Protein AF-A0A9X4AUE2-F1 (afdb_monomer_lite)

Organism: NCBI:txid2829994

pLDDT: mean 75.26, std 12.14, range [41.38, 90.62]

Secondary structure (DSSP, 8-state):
--HHHHHHHHHHTTPPEEEE-BTTSSSSS-SS-EEEEEEE-HHHHHHHHHHHHHTT----EEE-HHHHHHHHHHS-PEEEEPEEB--SSTTSS-GGGGGGEES-GGGTTS-GGGGGEEEEEEEPPTT-TTPEEEEPGGGEEEE-

Radius of gyration: 15.5 Å; chains: 1; bounding box: 31×34×41 Å

Structure (mmCIF, N/CA/C/O backbone):
data_AF-A0A9X4AUE2-F1
#
_entry.id   AF-A0A9X4AUE2-F1
#
loop_
_atom_site.group_PDB
_atom_site.id
_atom_site.type_symbol
_atom_site.label_atom_id
_atom_site.label_alt_id
_atom_site.label_comp_id
_atom_site.label_asym_id
_atom_site.label_entity_id
_atom_site.label_seq_id
_atom_site.pdbx_PDB_ins_code
_atom_site.Cartn_x
_atom_site.Cartn_y
_atom_site.Cartn_z
_atom_site.occupancy
_atom_site.B_iso_or_equiv
_atom_site.auth_seq_id
_atom_site.auth_comp_id
_atom_site.auth_asym_id
_atom_site.auth_atom_id
_atom_site.pdbx_PDB_model_num
ATOM 1 N N . MET A 1 1 ? 10.266 12.297 15.131 1.00 51.41 1 MET A N 1
ATOM 2 C CA . MET A 1 1 ? 8.850 12.412 14.725 1.00 51.41 1 MET A CA 1
ATOM 3 C C . MET A 1 1 ? 8.194 11.056 14.949 1.00 51.41 1 MET A C 1
ATOM 5 O O . MET A 1 1 ? 8.742 10.072 14.466 1.00 51.41 1 MET A O 1
ATOM 9 N N . LYS A 1 2 ? 7.122 10.983 15.748 1.00 77.25 2 LYS A N 1
ATOM 10 C CA . LYS A 1 2 ? 6.443 9.736 16.148 1.00 77.25 2 LYS A CA 1
ATOM 11 C C . LYS A 1 2 ? 5.200 9.497 15.280 1.00 77.25 2 LYS A C 1
ATOM 13 O O . LYS A 1 2 ? 4.082 9.421 15.768 1.00 77.25 2 LYS A O 1
ATOM 18 N N . TYR A 1 3 ? 5.400 9.442 13.961 1.00 80.69 3 TYR A N 1
ATOM 19 C CA . TYR A 1 3 ? 4.301 9.448 12.983 1.00 80.69 3 TYR A CA 1
ATOM 20 C C . TYR A 1 3 ? 3.279 8.326 13.219 1.00 80.69 3 TYR A C 1
ATOM 22 O O . TYR A 1 3 ? 2.081 8.523 13.029 1.00 80.69 3 TYR A O 1
ATOM 30 N N . PHE A 1 4 ? 3.743 7.150 13.643 1.00 83.12 4 PHE A N 1
ATOM 31 C CA . PHE A 1 4 ? 2.861 6.030 13.943 1.00 83.12 4 PHE A CA 1
ATOM 32 C C . PHE A 1 4 ? 2.029 6.294 15.201 1.00 83.12 4 PHE A C 1
ATOM 34 O O . PHE A 1 4 ? 0.813 6.136 15.174 1.00 83.12 4 PHE A O 1
ATOM 41 N N . GLU A 1 5 ? 2.662 6.728 16.291 1.00 87.88 5 GLU A N 1
ATOM 42 C CA . GLU A 1 5 ? 1.989 7.001 17.558 1.00 87.88 5 GLU A CA 1
ATOM 43 C C . GLU A 1 5 ? 1.007 8.170 17.438 1.00 87.88 5 GLU A C 1
ATOM 45 O O . GLU A 1 5 ? -0.105 8.073 17.949 1.00 87.88 5 GLU A O 1
ATOM 50 N N . ASP A 1 6 ? 1.362 9.211 16.683 1.00 88.94 6 ASP A N 1
ATOM 51 C CA . ASP A 1 6 ? 0.479 10.346 16.412 1.00 88.94 6 ASP A CA 1
ATOM 52 C C . ASP A 1 6 ? -0.784 9.894 15.652 1.00 88.94 6 ASP A C 1
ATOM 54 O O . ASP A 1 6 ? -1.898 10.304 15.985 1.00 88.94 6 ASP A O 1
ATOM 58 N N . ASN A 1 7 ? -0.641 9.011 14.655 1.00 87.06 7 ASN A N 1
ATOM 59 C CA . ASN A 1 7 ? -1.782 8.439 13.932 1.00 87.06 7 ASN A CA 1
ATOM 60 C C . ASN A 1 7 ? -2.607 7.488 14.803 1.00 87.06 7 ASN A C 1
ATOM 62 O O . ASN A 1 7 ? -3.837 7.546 14.784 1.00 87.06 7 ASN A O 1
ATOM 66 N N . ARG A 1 8 ? -1.951 6.657 15.617 1.00 87.69 8 ARG A N 1
ATOM 67 C CA . ARG A 1 8 ? -2.616 5.768 16.575 1.00 87.69 8 ARG A CA 1
ATOM 68 C C . ARG A 1 8 ? -3.465 6.554 17.567 1.00 87.69 8 ARG A C 1
ATOM 70 O O . ARG A 1 8 ? -4.594 6.161 17.860 1.00 87.69 8 ARG A O 1
ATOM 77 N N . ASP A 1 9 ? -2.936 7.648 18.099 1.00 88.62 9 ASP A N 1
ATOM 78 C CA . ASP A 1 9 ? -3.622 8.440 19.114 1.00 88.62 9 ASP A CA 1
ATOM 79 C C . ASP A 1 9 ? -4.781 9.239 18.487 1.00 88.62 9 ASP A C 1
ATOM 81 O O . ASP A 1 9 ? -5.884 9.249 19.038 1.00 88.62 9 ASP A O 1
ATOM 85 N N . LYS A 1 10 ? -4.610 9.785 17.272 1.00 86.44 10 LYS A N 1
ATOM 86 C CA . LYS A 1 10 ? -5.720 10.353 16.477 1.00 86.44 10 LYS A CA 1
ATOM 87 C C . LYS A 1 10 ? -6.832 9.336 16.219 1.00 86.44 10 LYS A C 1
ATOM 89 O O . LYS A 1 10 ? -8.004 9.642 16.438 1.00 86.44 10 LYS A O 1
ATOM 94 N N . TYR A 1 11 ? -6.465 8.125 15.803 1.00 86.75 11 TYR A N 1
ATOM 95 C CA . TYR A 1 11 ? -7.402 7.032 15.563 1.00 86.75 11 TYR A CA 1
ATOM 96 C C . TYR A 1 11 ? -8.195 6.679 16.827 1.00 86.75 11 TYR A C 1
ATOM 98 O O . TYR A 1 11 ? -9.426 6.593 16.801 1.00 86.75 11 TYR A O 1
ATOM 106 N N . ARG A 1 12 ? -7.505 6.537 17.968 1.00 85.75 12 ARG A N 1
ATOM 107 C CA . ARG A 1 12 ? -8.134 6.290 19.277 1.00 85.75 12 ARG A CA 1
ATOM 108 C C . ARG A 1 12 ? -9.150 7.374 19.642 1.00 85.75 12 ARG A C 1
ATOM 110 O O . ARG A 1 12 ? -10.212 7.042 20.161 1.00 85.75 12 ARG A O 1
ATOM 117 N N . ASN A 1 13 ? -8.871 8.624 19.284 1.00 89.12 13 ASN A N 1
ATOM 118 C CA . ASN A 1 13 ? -9.710 9.784 19.586 1.00 89.12 13 ASN A CA 1
ATOM 119 C C . ASN A 1 13 ? -10.882 10.018 18.616 1.00 89.12 13 ASN A C 1
ATOM 121 O O . ASN A 1 13 ? -11.552 11.038 18.735 1.00 89.12 13 ASN A O 1
ATOM 125 N N . GLY A 1 14 ? -11.157 9.122 17.661 1.00 84.31 14 GLY A N 1
ATOM 126 C CA . GLY A 1 14 ? -12.277 9.313 16.721 1.00 84.31 14 GLY A CA 1
ATOM 127 C C . GLY A 1 14 ? -11.868 9.504 15.265 1.00 84.31 14 GLY A C 1
ATOM 128 O O . GLY A 1 14 ? -12.713 9.333 14.393 1.00 84.31 14 GLY A O 1
ATOM 129 N N . GLY A 1 15 ? -10.601 9.826 15.000 1.00 85.56 15 GLY A N 1
ATOM 130 C CA . GLY A 1 15 ? -10.119 10.179 13.665 1.00 85.56 15 GLY A CA 1
ATOM 131 C C . GLY A 1 15 ? -9.886 8.990 12.728 1.00 85.56 15 GLY A C 1
ATOM 132 O O . GLY A 1 15 ? -9.948 7.825 13.128 1.00 85.56 15 GLY A O 1
ATOM 133 N N . SER A 1 16 ? -9.585 9.299 11.466 1.00 85.94 16 SER A N 1
ATOM 134 C CA . SER A 1 16 ? -9.020 8.348 10.506 1.00 85.94 16 SER A CA 1
ATOM 135 C C . SER A 1 16 ? -7.544 8.075 10.808 1.00 85.94 16 SER A C 1
ATOM 137 O O . SER A 1 16 ? -6.883 8.828 11.528 1.00 85.94 16 SER A O 1
ATOM 139 N N . TRP A 1 17 ? -7.024 6.986 10.243 1.00 88.50 17 TRP A N 1
ATOM 140 C CA . TRP A 1 17 ? -5.583 6.761 10.192 1.00 88.50 17 TRP A CA 1
ATOM 141 C C . TRP A 1 17 ? -5.036 7.297 8.874 1.00 88.50 17 TRP A C 1
ATOM 143 O O . TRP A 1 17 ? -5.514 6.890 7.813 1.00 88.50 17 TRP A O 1
ATOM 153 N N . SER A 1 18 ? -4.028 8.167 8.927 1.00 89.00 18 SER A N 1
ATOM 154 C CA . SER A 1 18 ? -3.423 8.749 7.731 1.00 89.00 18 SER A CA 1
ATOM 155 C C . SER A 1 18 ? -2.124 8.046 7.344 1.00 89.00 18 SER A C 1
ATOM 157 O O . SER A 1 18 ? -1.308 7.674 8.190 1.00 89.00 18 SER A O 1
ATOM 159 N N . PHE A 1 19 ? -1.928 7.892 6.039 1.00 87.00 19 PHE A N 1
ATOM 160 C CA . PHE A 1 19 ? -0.699 7.409 5.428 1.00 87.00 19 PHE A CA 1
ATOM 161 C C . PHE A 1 19 ? -0.199 8.443 4.433 1.00 87.00 19 PHE A C 1
ATOM 163 O O . PHE A 1 19 ? -0.938 8.901 3.563 1.00 87.00 19 PHE A O 1
ATOM 170 N N . THR A 1 20 ? 1.081 8.774 4.530 1.00 85.94 20 THR A N 1
ATOM 171 C CA . THR A 1 20 ? 1.743 9.673 3.591 1.00 85.94 20 THR A CA 1
ATOM 172 C C . THR A 1 20 ? 2.553 8.836 2.610 1.00 85.94 20 THR A C 1
ATOM 174 O O . THR A 1 20 ? 3.358 7.992 3.012 1.00 85.94 20 THR A O 1
ATOM 177 N N . ALA A 1 21 ? 2.346 9.067 1.317 1.00 82.75 21 ALA A N 1
ATOM 178 C CA . ALA A 1 21 ? 3.143 8.437 0.277 1.00 82.75 21 ALA A CA 1
ATOM 179 C C . ALA A 1 21 ? 4.600 8.910 0.352 1.00 82.75 21 ALA A C 1
ATOM 181 O O . ALA A 1 21 ? 4.862 10.096 0.554 1.00 82.75 21 ALA A O 1
ATOM 182 N N . THR A 1 22 ? 5.562 8.000 0.169 1.00 77.44 22 THR A N 1
ATOM 183 C CA . THR A 1 22 ? 6.985 8.368 0.213 1.00 77.44 22 THR A CA 1
ATOM 184 C C . THR A 1 22 ? 7.753 7.929 -1.039 1.00 77.44 22 THR A C 1
ATOM 186 O O . THR A 1 22 ? 7.439 6.896 -1.647 1.00 77.44 22 THR A O 1
ATOM 189 N N . PRO A 1 23 ? 8.772 8.703 -1.460 1.00 67.69 23 PRO A N 1
ATOM 190 C CA . PRO A 1 23 ? 9.666 8.332 -2.549 1.00 67.69 23 PRO A CA 1
ATOM 191 C C . PRO A 1 23 ? 10.745 7.363 -2.031 1.00 67.69 23 PRO A C 1
ATOM 193 O O . PRO A 1 23 ? 11.857 7.769 -1.713 1.00 67.69 23 PRO A O 1
ATOM 196 N N . GLY A 1 24 ? 10.433 6.073 -1.885 1.00 61.47 24 GLY A N 1
ATOM 197 C CA . GLY A 1 24 ? 11.439 5.113 -1.389 1.00 61.47 24 GLY A CA 1
ATOM 198 C C . GLY A 1 24 ? 10.998 3.664 -1.204 1.00 61.47 24 GLY A C 1
ATOM 199 O O . GLY A 1 24 ? 11.743 2.842 -0.664 1.00 61.47 24 GLY A O 1
ATOM 200 N N . HIS A 1 25 ? 9.789 3.311 -1.627 1.00 62.31 25 HIS A N 1
ATOM 201 C CA . HIS A 1 25 ? 9.255 1.980 -1.397 1.00 62.31 25 HIS A CA 1
ATOM 202 C C . HIS A 1 25 ? 9.592 1.029 -2.554 1.00 62.31 25 HIS A C 1
ATOM 204 O O . HIS A 1 25 ? 8.953 1.043 -3.596 1.00 62.31 25 HIS A O 1
ATOM 210 N N . GLY A 1 26 ? 10.597 0.172 -2.354 1.00 56.84 26 GLY A N 1
ATOM 211 C CA . GLY A 1 26 ? 10.832 -1.037 -3.157 1.00 56.84 26 GLY A CA 1
ATOM 212 C C . GLY A 1 26 ? 11.466 -0.828 -4.532 1.00 56.84 26 GLY A C 1
ATOM 213 O O . GLY A 1 26 ? 12.171 -1.714 -4.975 1.00 56.84 26 GLY A O 1
ATOM 214 N N . VAL A 1 27 ? 11.312 0.323 -5.189 1.00 64.62 27 VAL A N 1
ATOM 215 C CA . VAL A 1 27 ? 12.012 0.647 -6.449 1.00 64.62 27 VAL A CA 1
ATOM 216 C C . VAL A 1 27 ? 12.797 1.942 -6.286 1.00 64.62 27 VAL A C 1
ATOM 218 O O . VAL A 1 27 ? 12.378 2.850 -5.571 1.00 64.62 27 VAL A O 1
ATOM 221 N N . HIS A 1 28 ? 13.987 2.012 -6.874 1.00 64.31 28 HIS A N 1
ATOM 222 C CA . HIS A 1 28 ? 14.868 3.162 -6.761 1.00 64.31 28 HIS A CA 1
ATOM 223 C C . HIS A 1 28 ? 14.253 4.282 -7.597 1.00 64.31 28 HIS A C 1
ATOM 225 O O . HIS A 1 28 ? 14.122 4.144 -8.808 1.00 64.31 28 HIS A O 1
ATOM 231 N N . ARG A 1 29 ? 13.876 5.382 -6.935 1.00 65.62 29 ARG A N 1
ATOM 232 C CA . ARG A 1 29 ? 13.401 6.628 -7.561 1.00 65.62 29 ARG A CA 1
ATOM 233 C C . ARG A 1 29 ? 12.194 6.451 -8.507 1.00 65.62 29 ARG A C 1
ATOM 235 O O . ARG A 1 29 ? 12.291 6.838 -9.671 1.00 65.62 29 ARG A O 1
ATOM 242 N N . PRO A 1 30 ? 11.045 5.915 -8.046 1.00 74.38 30 PRO A N 1
ATOM 243 C CA . PRO A 1 30 ? 9.823 6.047 -8.829 1.00 74.38 30 PRO A CA 1
ATOM 244 C C . PRO A 1 30 ? 9.514 7.538 -9.011 1.00 74.38 30 PRO A C 1
ATOM 246 O O . PRO A 1 30 ? 9.712 8.332 -8.089 1.00 74.38 30 PRO A O 1
ATOM 249 N N . LEU A 1 31 ? 9.000 7.920 -10.181 1.00 79.88 31 LEU A N 1
ATOM 250 C CA . LEU A 1 31 ? 8.596 9.310 -10.430 1.00 79.88 31 LEU A CA 1
ATOM 251 C C . LEU A 1 31 ? 7.426 9.761 -9.539 1.00 79.88 31 LEU A C 1
ATOM 253 O O . LEU A 1 31 ? 7.207 10.958 -9.371 1.00 79.88 31 LEU A O 1
ATOM 257 N N . ARG A 1 32 ? 6.687 8.809 -8.956 1.00 82.12 32 ARG A N 1
ATOM 258 C CA . ARG A 1 32 ? 5.546 9.052 -8.069 1.00 82.12 32 ARG A CA 1
ATOM 259 C C . ARG A 1 32 ? 5.795 8.448 -6.684 1.00 82.12 32 ARG A C 1
ATOM 261 O O . ARG A 1 32 ? 6.183 7.278 -6.598 1.00 82.12 32 ARG A O 1
ATOM 268 N N . PRO A 1 33 ? 5.571 9.207 -5.598 1.00 86.44 33 PRO A N 1
ATOM 269 C CA . PRO A 1 33 ? 5.526 8.667 -4.248 1.00 86.44 33 PRO A CA 1
ATOM 270 C C . PRO A 1 33 ? 4.428 7.624 -4.104 1.00 86.44 33 PRO A C 1
ATOM 272 O O . PRO A 1 33 ? 3.380 7.702 -4.748 1.00 86.44 33 PRO A O 1
ATOM 275 N N . THR A 1 34 ? 4.674 6.641 -3.243 1.00 86.81 34 THR A N 1
ATOM 276 C CA . THR A 1 34 ? 3.753 5.516 -3.078 1.00 86.81 34 THR A CA 1
ATOM 277 C C . THR A 1 34 ? 3.584 5.081 -1.632 1.00 86.81 34 THR A C 1
ATOM 279 O O . THR A 1 34 ? 4.395 5.424 -0.771 1.00 86.81 34 THR A O 1
ATOM 282 N N . ILE A 1 35 ? 2.525 4.312 -1.381 1.00 85.50 35 ILE A N 1
ATOM 283 C CA . ILE A 1 35 ? 2.256 3.629 -0.114 1.00 85.50 35 ILE A CA 1
ATOM 284 C C . ILE A 1 35 ? 2.159 2.131 -0.402 1.00 85.50 35 ILE A C 1
ATOM 286 O O . ILE A 1 35 ? 1.389 1.721 -1.270 1.00 85.50 35 ILE A O 1
ATOM 290 N N . ASN A 1 36 ? 2.935 1.320 0.319 1.00 80.69 36 ASN A N 1
ATOM 291 C CA . ASN A 1 36 ? 2.889 -0.139 0.210 1.00 80.69 36 ASN A CA 1
ATOM 292 C C . ASN A 1 36 ? 1.955 -0.733 1.260 1.00 80.69 36 ASN A C 1
ATOM 294 O O . ASN A 1 36 ? 2.077 -0.413 2.442 1.00 80.69 36 ASN A O 1
ATOM 298 N N . PHE A 1 37 ? 1.148 -1.701 0.847 1.00 79.75 37 PHE A N 1
ATOM 299 C CA . PHE A 1 37 ? 0.341 -2.527 1.730 1.00 79.75 37 PHE A CA 1
ATOM 300 C C . PHE A 1 37 ? 0.620 -4.003 1.452 1.00 79.75 37 PHE A C 1
ATOM 302 O O . PHE A 1 37 ? 0.837 -4.402 0.309 1.00 79.75 37 PHE A O 1
ATOM 309 N N . PHE A 1 38 ? 0.598 -4.821 2.498 1.00 77.00 38 PHE A N 1
ATOM 310 C CA . PHE A 1 38 ? 0.572 -6.272 2.354 1.00 77.00 38 PHE A CA 1
ATOM 311 C C . PHE A 1 38 ? -0.879 -6.730 2.419 1.00 77.00 38 PHE A C 1
ATOM 313 O O . PHE A 1 38 ? -1.577 -6.455 3.393 1.00 77.00 38 PHE A O 1
ATOM 320 N N . VAL A 1 39 ? -1.326 -7.416 1.376 1.00 72.38 39 VAL A N 1
ATOM 321 C CA . VAL A 1 39 ? -2.655 -8.008 1.289 1.00 72.38 39 VAL A CA 1
ATOM 322 C C . VAL A 1 39 ? -2.505 -9.510 1.356 1.00 72.38 39 VAL A C 1
ATOM 324 O O . VAL A 1 39 ? -1.782 -10.105 0.561 1.00 72.38 39 VAL A O 1
ATOM 327 N N . ALA A 1 40 ? -3.193 -10.127 2.301 1.00 68.31 40 ALA A N 1
ATOM 328 C CA . ALA A 1 40 ? -3.139 -11.560 2.491 1.00 68.31 40 ALA A CA 1
ATOM 329 C C . ALA A 1 40 ? -4.421 -12.063 3.155 1.00 68.31 40 ALA A C 1
ATOM 331 O O . ALA A 1 40 ? -5.252 -11.271 3.608 1.00 68.31 40 ALA A O 1
ATOM 332 N N . ASP A 1 41 ? -4.571 -13.380 3.200 1.00 65.88 41 ASP A N 1
ATOM 333 C CA . ASP A 1 41 ? -5.681 -14.039 3.874 1.00 65.88 41 ASP A CA 1
ATOM 334 C C . ASP A 1 41 ? -5.490 -14.093 5.405 1.00 65.88 41 ASP A C 1
ATOM 336 O O . ASP A 1 41 ? -4.535 -13.566 5.986 1.00 65.88 41 ASP A O 1
ATOM 340 N N . THR A 1 42 ? -6.426 -14.743 6.093 1.00 63.91 42 THR A N 1
ATOM 341 C CA . THR A 1 42 ? -6.396 -14.883 7.553 1.00 63.91 42 THR A CA 1
ATOM 342 C C . THR A 1 42 ? -5.243 -15.755 8.063 1.00 63.91 42 THR A C 1
ATOM 344 O O . THR A 1 42 ? -4.847 -15.602 9.217 1.00 63.91 42 THR A O 1
ATOM 347 N N . ILE A 1 43 ? -4.674 -16.641 7.234 1.00 64.50 43 ILE A N 1
ATOM 348 C CA . ILE A 1 43 ? -3.542 -17.510 7.603 1.00 64.50 43 ILE A CA 1
ATOM 349 C C . ILE A 1 43 ? -2.274 -16.666 7.754 1.00 64.50 43 ILE A C 1
ATOM 351 O O . ILE A 1 43 ? -1.498 -16.838 8.703 1.00 64.50 43 ILE A O 1
ATOM 355 N N . PHE A 1 44 ? -2.090 -15.705 6.849 1.00 65.19 44 PHE A N 1
ATOM 356 C CA . PHE A 1 44 ? -1.009 -14.736 6.939 1.00 65.19 44 PHE A CA 1
ATOM 357 C C . PHE A 1 44 ? -1.083 -13.886 8.206 1.00 65.19 44 PHE A C 1
ATOM 359 O O . PHE A 1 44 ? -0.057 -13.705 8.854 1.00 65.19 44 PHE A O 1
ATOM 366 N N . ALA A 1 45 ? -2.266 -13.381 8.571 1.00 62.84 45 ALA A N 1
ATOM 367 C CA . ALA A 1 45 ? -2.422 -12.478 9.713 1.00 62.84 45 ALA A CA 1
ATOM 368 C C . ALA A 1 45 ? -1.903 -13.103 11.022 1.00 62.84 45 ALA A C 1
ATOM 370 O O . ALA A 1 45 ? -1.084 -12.490 11.707 1.00 62.84 45 ALA A O 1
ATOM 371 N N . ALA A 1 46 ? -2.298 -14.350 11.307 1.00 64.19 46 ALA A N 1
ATOM 372 C CA . ALA A 1 46 ? -1.844 -15.083 12.489 1.00 64.19 46 ALA A CA 1
ATOM 373 C C . ALA A 1 46 ? -0.323 -15.327 12.472 1.00 64.19 46 ALA A C 1
ATOM 375 O O . ALA A 1 46 ? 0.371 -15.054 13.448 1.00 64.19 46 ALA A O 1
ATOM 376 N N . SER A 1 47 ? 0.216 -15.762 11.329 1.00 63.06 47 SER A N 1
ATOM 377 C CA . SER A 1 47 ? 1.649 -16.065 11.189 1.00 63.06 47 SER A CA 1
ATOM 378 C C . SER A 1 47 ? 2.537 -14.811 11.190 1.00 63.06 47 SER A C 1
ATOM 380 O O . SER A 1 47 ? 3.703 -14.855 11.588 1.00 63.06 47 SER A O 1
ATOM 382 N N . HIS A 1 48 ? 2.019 -13.685 10.697 1.00 64.06 48 HIS A N 1
ATOM 383 C CA . HIS A 1 48 ? 2.750 -12.429 10.591 1.00 64.06 48 HIS A CA 1
ATOM 384 C C . HIS A 1 48 ? 2.845 -11.713 11.934 1.00 64.06 48 HIS A C 1
ATOM 386 O O . HIS A 1 48 ? 3.915 -11.208 12.255 1.00 64.06 48 HIS A O 1
ATOM 392 N N . GLU A 1 49 ? 1.771 -11.682 12.728 1.00 64.12 49 GLU A N 1
ATOM 393 C CA . GLU A 1 49 ? 1.779 -11.034 14.043 1.00 64.12 49 GLU A CA 1
ATOM 394 C C . GLU A 1 49 ? 2.811 -11.677 14.982 1.00 64.12 49 GLU A C 1
ATOM 396 O O . GLU A 1 49 ? 3.634 -10.978 15.580 1.00 64.12 49 GLU A O 1
ATOM 401 N N . GLU A 1 50 ? 2.828 -13.011 15.062 1.00 63.97 50 GLU A N 1
ATOM 402 C CA . GLU A 1 50 ? 3.801 -13.763 15.862 1.00 63.97 50 GLU A CA 1
ATOM 403 C C . GLU A 1 50 ? 5.238 -13.485 15.413 1.00 63.97 50 GLU A C 1
ATOM 405 O O . GLU A 1 50 ? 6.125 -13.215 16.227 1.00 63.97 50 GLU A O 1
ATOM 410 N N . ALA A 1 51 ? 5.473 -13.485 14.102 1.00 61.97 51 ALA A N 1
ATOM 411 C CA . ALA A 1 51 ? 6.802 -13.270 13.559 1.00 61.97 51 ALA A CA 1
ATOM 412 C C . ALA A 1 51 ? 7.261 -11.802 13.634 1.00 61.97 51 ALA A C 1
ATOM 414 O O . ALA A 1 51 ? 8.453 -11.538 13.821 1.00 61.97 51 ALA A O 1
ATOM 415 N N . ALA A 1 52 ? 6.337 -10.843 13.531 1.00 62.50 52 ALA A N 1
ATOM 416 C CA . ALA A 1 52 ? 6.600 -9.424 13.740 1.00 62.50 52 ALA A CA 1
ATOM 417 C C . ALA A 1 52 ? 7.006 -9.159 15.195 1.00 62.50 52 ALA A C 1
ATOM 419 O O . ALA A 1 52 ? 8.025 -8.505 15.439 1.00 62.50 52 ALA A O 1
ATOM 420 N N . LYS A 1 53 ? 6.276 -9.750 16.152 1.00 62.25 53 LYS A N 1
ATOM 421 C CA . LYS A 1 53 ? 6.615 -9.727 17.582 1.00 62.25 53 LYS A CA 1
ATOM 422 C C . LYS A 1 53 ? 7.983 -10.358 17.850 1.00 62.25 53 LYS A C 1
ATOM 424 O O . LYS A 1 53 ? 8.817 -9.732 18.501 1.00 62.25 53 LYS A O 1
ATOM 429 N N . ALA A 1 54 ? 8.261 -11.539 17.292 1.00 62.62 54 ALA A N 1
ATOM 430 C CA . ALA A 1 54 ? 9.536 -12.243 17.473 1.00 62.62 54 ALA A CA 1
ATOM 431 C C . ALA A 1 54 ? 10.755 -11.454 16.960 1.00 62.62 54 ALA A C 1
ATOM 433 O O . ALA A 1 54 ? 11.860 -11.605 17.478 1.00 62.62 54 ALA A O 1
ATOM 434 N N . ARG A 1 55 ? 10.569 -10.589 15.956 1.00 58.72 55 ARG A N 1
ATOM 435 C CA . ARG A 1 55 ? 11.629 -9.724 15.411 1.00 58.72 55 ARG A CA 1
ATOM 436 C C . ARG A 1 55 ? 11.731 -8.357 16.081 1.00 58.72 55 ARG A C 1
ATOM 438 O O . ARG A 1 55 ? 12.536 -7.535 15.648 1.00 58.72 55 ARG A O 1
ATOM 445 N N . GLY A 1 56 ? 10.921 -8.096 17.106 1.00 59.22 56 GLY A N 1
ATOM 446 C CA . GLY A 1 56 ? 10.884 -6.798 17.772 1.00 59.22 56 GLY A CA 1
ATOM 447 C C . GLY A 1 56 ? 10.428 -5.665 16.849 1.00 59.22 56 GLY A C 1
ATOM 448 O O . GLY A 1 56 ? 10.815 -4.514 17.068 1.00 59.22 56 GLY A O 1
ATOM 449 N N . LEU A 1 57 ? 9.635 -5.967 15.808 1.00 65.19 57 LEU A N 1
ATOM 450 C CA . LEU A 1 57 ? 8.985 -4.921 15.023 1.00 65.19 57 LEU A CA 1
ATOM 451 C C . LEU A 1 57 ? 8.015 -4.184 15.940 1.00 65.19 57 LEU A C 1
ATOM 453 O O . LEU A 1 57 ? 7.085 -4.774 16.484 1.00 65.19 57 LEU A O 1
ATOM 457 N N . LYS A 1 58 ? 8.268 -2.889 16.127 1.00 65.75 58 LYS A N 1
ATOM 458 C CA . LYS A 1 58 ? 7.543 -2.083 17.110 1.00 65.75 58 LYS A CA 1
ATOM 459 C C . LYS A 1 58 ? 6.182 -1.611 16.621 1.00 65.75 58 LYS A C 1
ATOM 461 O O . LYS A 1 58 ? 5.358 -1.317 17.468 1.00 65.75 58 LYS A O 1
ATOM 466 N N . HIS A 1 59 ? 5.987 -1.512 15.302 1.00 73.12 59 HIS A N 1
ATOM 467 C CA . HIS A 1 59 ? 4.822 -0.875 14.695 1.00 73.12 59 HIS A CA 1
ATOM 468 C C . HIS A 1 59 ? 4.297 -1.670 13.494 1.00 73.12 59 HIS A C 1
ATOM 470 O O . HIS A 1 59 ? 5.078 -2.029 12.606 1.00 73.12 59 HIS A O 1
ATOM 476 N N . GLY A 1 60 ? 2.986 -1.883 13.430 1.00 75.56 60 GLY A N 1
ATOM 477 C CA . GLY A 1 60 ? 2.299 -2.493 12.296 1.00 75.56 60 GLY A CA 1
ATOM 478 C C . GLY A 1 60 ? 0.804 -2.190 12.277 1.00 75.56 60 GLY A C 1
ATOM 479 O O . GLY A 1 60 ? 0.206 -1.825 13.287 1.00 75.56 60 GLY A O 1
ATOM 480 N N . ILE A 1 61 ? 0.196 -2.314 11.097 1.00 77.75 61 ILE A N 1
ATOM 481 C CA . ILE A 1 61 ? -1.244 -2.131 10.907 1.00 77.75 61 ILE A CA 1
ATOM 482 C C . ILE A 1 61 ? -1.778 -3.142 9.895 1.00 77.75 61 ILE A C 1
ATOM 484 O O . ILE A 1 61 ? -1.156 -3.394 8.863 1.00 77.75 61 ILE A O 1
ATOM 488 N N . LEU A 1 62 ? -2.942 -3.709 10.199 1.00 77.81 62 LEU A N 1
ATOM 489 C CA . LEU A 1 62 ? -3.683 -4.630 9.349 1.00 77.81 62 LEU A CA 1
ATOM 490 C C . LEU A 1 62 ? -4.961 -3.947 8.855 1.00 77.81 62 LEU A C 1
ATOM 492 O O . LEU A 1 62 ? -5.782 -3.493 9.655 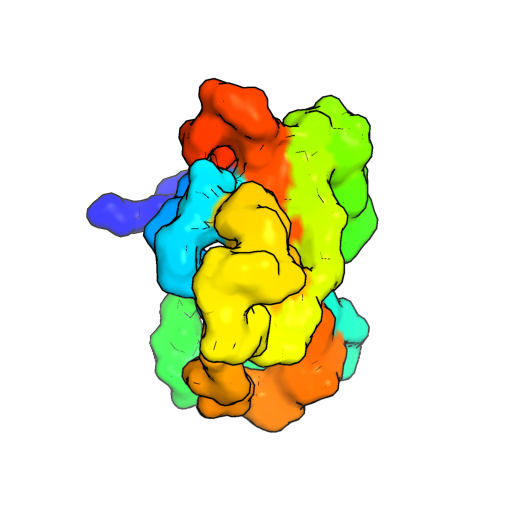1.00 77.81 62 LEU A O 1
ATOM 496 N N . ILE A 1 63 ? -5.133 -3.884 7.535 1.00 82.00 63 ILE A N 1
ATOM 497 C CA . ILE A 1 63 ? -6.211 -3.146 6.861 1.00 82.00 63 ILE A CA 1
ATOM 498 C C . ILE A 1 63 ? -6.903 -4.079 5.864 1.00 82.00 63 ILE A C 1
ATOM 500 O O . ILE A 1 63 ? -6.247 -4.881 5.199 1.00 82.00 63 ILE A O 1
ATOM 504 N N . ARG A 1 64 ? -8.230 -3.976 5.731 1.00 82.81 64 ARG A N 1
ATOM 505 C CA . ARG A 1 64 ? -8.985 -4.727 4.713 1.00 82.81 64 ARG A CA 1
ATOM 506 C C . ARG A 1 64 ? -8.608 -4.273 3.298 1.00 82.81 64 ARG A C 1
ATOM 508 O O . ARG A 1 64 ? -8.642 -3.076 3.018 1.00 82.81 64 ARG A O 1
ATOM 515 N N . ARG A 1 65 ? -8.372 -5.220 2.378 1.00 84.62 65 ARG A N 1
ATOM 516 C CA . ARG A 1 65 ? -8.091 -4.927 0.953 1.00 84.62 65 ARG A CA 1
ATOM 517 C C . ARG A 1 65 ? -9.147 -4.009 0.332 1.00 84.62 65 ARG A C 1
ATOM 519 O O . ARG A 1 65 ? -8.792 -3.016 -0.291 1.00 84.62 65 ARG A O 1
ATOM 526 N N . SER A 1 66 ? -10.425 -4.281 0.593 1.00 86.81 66 SER A N 1
ATOM 527 C CA . SER A 1 66 ? -11.544 -3.497 0.056 1.00 86.81 66 SER A CA 1
ATOM 528 C C . SER A 1 66 ? -11.513 -2.018 0.449 1.00 86.81 66 SER A C 1
ATOM 530 O O . SER A 1 66 ? -12.093 -1.179 -0.231 1.00 86.81 66 SER A O 1
ATOM 532 N N . ALA A 1 67 ? -10.837 -1.652 1.539 1.00 87.00 67 ALA A N 1
ATOM 533 C CA . ALA A 1 67 ? -10.649 -0.249 1.885 1.00 87.00 67 ALA A CA 1
ATOM 534 C C . ALA A 1 67 ? -9.589 0.430 1.014 1.00 87.00 67 ALA A C 1
ATOM 536 O O . ALA A 1 67 ? -9.766 1.585 0.650 1.00 87.00 67 ALA A O 1
ATOM 537 N N . ILE A 1 68 ? -8.527 -0.293 0.654 1.00 87.94 68 ILE A N 1
ATOM 538 C CA . ILE A 1 68 ? -7.480 0.188 -0.254 1.00 87.94 68 ILE A CA 1
ATOM 539 C C . ILE A 1 68 ? -8.074 0.409 -1.651 1.00 87.94 68 ILE A C 1
ATOM 541 O O . ILE A 1 68 ? -7.809 1.429 -2.276 1.00 87.94 68 ILE A O 1
ATOM 545 N N . GLU A 1 69 ? -8.917 -0.519 -2.110 1.00 89.12 69 GLU A N 1
ATOM 546 C CA . GLU A 1 69 ? -9.620 -0.424 -3.398 1.00 89.12 69 GLU A CA 1
ATOM 547 C C . GLU A 1 69 ? -10.571 0.780 -3.434 1.00 89.12 69 GLU A C 1
ATOM 549 O O . GLU A 1 69 ? -10.481 1.597 -4.342 1.00 89.12 69 GLU A O 1
ATOM 554 N N . ARG A 1 70 ? -11.386 0.982 -2.386 1.00 87.31 70 ARG A N 1
ATOM 555 C CA . ARG A 1 70 ? -12.257 2.169 -2.275 1.00 87.31 70 ARG A CA 1
ATOM 556 C C . ARG A 1 70 ? -11.486 3.491 -2.326 1.00 87.31 70 ARG A C 1
ATOM 558 O O . ARG A 1 70 ? -11.969 4.442 -2.931 1.00 87.31 70 ARG A O 1
ATOM 565 N N . VAL A 1 71 ? -10.315 3.562 -1.687 1.00 86.19 71 VAL A N 1
ATOM 566 C CA . VAL A 1 71 ? -9.446 4.750 -1.764 1.00 86.19 71 VAL A CA 1
ATOM 567 C C . VAL A 1 71 ? -8.945 4.959 -3.190 1.00 86.19 71 VAL A C 1
ATOM 569 O O . VAL A 1 71 ? -8.946 6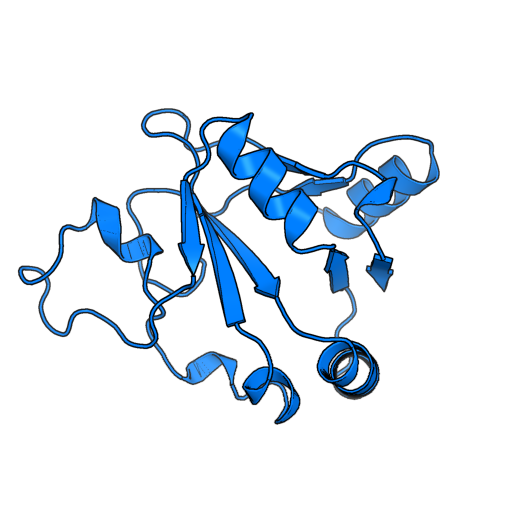.084 -3.673 1.00 86.19 71 VAL A O 1
ATOM 572 N N . ALA A 1 72 ? -8.532 3.897 -3.881 1.00 86.88 72 ALA A N 1
ATOM 573 C CA . ALA A 1 72 ? -8.088 4.004 -5.268 1.00 86.88 72 ALA A CA 1
ATOM 574 C C . ALA A 1 72 ? -9.188 4.564 -6.183 1.00 86.88 72 ALA A C 1
ATOM 576 O O . ALA A 1 72 ? -8.940 5.502 -6.938 1.00 86.88 72 ALA A O 1
ATOM 577 N N . ASP A 1 73 ? -10.407 4.043 -6.048 1.00 84.88 73 ASP A N 1
ATOM 578 C CA . ASP A 1 73 ? -11.544 4.439 -6.879 1.00 84.88 73 ASP A CA 1
ATOM 579 C C . ASP A 1 73 ? -12.034 5.866 -6.580 1.00 84.88 73 ASP A C 1
ATOM 581 O O . ASP A 1 73 ? -12.426 6.592 -7.492 1.00 84.88 73 ASP A O 1
ATOM 585 N N . GLY A 1 74 ? -12.033 6.275 -5.306 1.00 80.25 74 GLY A N 1
ATOM 586 C CA . GLY A 1 74 ? -12.597 7.557 -4.870 1.00 80.25 74 GLY A CA 1
ATOM 587 C C . GLY A 1 74 ? -11.623 8.737 -4.876 1.00 80.25 74 GLY A C 1
ATOM 588 O O . GLY A 1 74 ? -12.046 9.870 -5.092 1.00 80.25 74 GLY A O 1
ATOM 589 N N . ASP A 1 75 ? -10.332 8.491 -4.642 1.00 76.88 75 ASP A N 1
ATOM 590 C CA . ASP A 1 75 ? -9.330 9.539 -4.413 1.00 76.88 75 ASP A CA 1
ATOM 591 C C . ASP A 1 75 ? -8.300 9.664 -5.551 1.00 76.88 75 ASP A C 1
ATOM 593 O O . ASP A 1 75 ? -7.229 10.243 -5.365 1.00 76.88 75 ASP A O 1
ATOM 597 N N . GLU A 1 76 ? -8.603 9.127 -6.735 1.00 83.69 76 GLU A N 1
ATOM 598 C CA . GLU A 1 76 ? -7.736 9.169 -7.930 1.00 83.69 76 GLU A CA 1
ATOM 599 C C . GLU A 1 76 ? -6.342 8.537 -7.722 1.00 83.69 76 GLU A C 1
ATOM 601 O O . GLU A 1 76 ? -5.415 8.736 -8.518 1.00 83.69 76 GLU A O 1
ATOM 606 N N . PHE A 1 77 ? -6.164 7.751 -6.657 1.00 87.75 77 PHE A N 1
ATOM 607 C CA . PHE A 1 77 ? -4.947 6.975 -6.474 1.00 87.75 77 PHE A CA 1
ATOM 608 C C . PHE A 1 77 ? -4.921 5.827 -7.471 1.00 87.75 77 PHE A C 1
ATOM 610 O O . PHE A 1 77 ? -5.918 5.156 -7.721 1.00 87.75 77 PHE A O 1
ATOM 617 N N . GLN A 1 78 ? -3.736 5.530 -7.993 1.00 89.94 78 GLN A N 1
ATOM 618 C CA . GLN A 1 78 ? -3.570 4.335 -8.806 1.00 89.94 78 GLN A CA 1
ATOM 619 C C . GLN A 1 78 ? -3.141 3.168 -7.932 1.00 89.94 78 GLN A C 1
ATOM 621 O O . GLN A 1 78 ? -2.084 3.212 -7.302 1.00 89.94 78 GLN A O 1
ATOM 626 N N . LEU A 1 79 ? -3.960 2.122 -7.928 1.00 90.62 79 LEU A N 1
ATOM 627 C CA . LEU A 1 79 ? -3.670 0.856 -7.275 1.00 90.62 79 LEU A CA 1
ATOM 628 C C . LEU A 1 79 ? -3.012 -0.108 -8.259 1.00 90.62 79 LEU A C 1
ATOM 630 O O . LEU A 1 79 ? -3.445 -0.244 -9.402 1.00 90.62 79 LEU A O 1
ATOM 634 N N . ALA A 1 80 ? -1.982 -0.806 -7.798 1.00 88.19 80 ALA A N 1
ATOM 635 C CA . ALA A 1 80 ? -1.456 -1.968 -8.494 1.00 88.19 80 ALA A CA 1
ATOM 636 C C . ALA A 1 80 ? -0.969 -3.025 -7.506 1.00 88.19 80 ALA A C 1
ATOM 638 O O . ALA A 1 80 ? -0.346 -2.704 -6.489 1.00 88.19 80 ALA A O 1
ATOM 639 N N . ASP A 1 81 ? -1.187 -4.288 -7.857 1.00 87.56 81 ASP A N 1
ATOM 640 C CA . ASP A 1 81 ? -0.421 -5.392 -7.295 1.00 87.56 81 ASP A CA 1
ATOM 641 C C . ASP A 1 81 ? 1.021 -5.269 -7.815 1.00 87.56 81 ASP A C 1
ATOM 643 O O . ASP A 1 81 ? 1.265 -5.097 -9.015 1.00 87.56 81 ASP A O 1
ATOM 647 N N . VAL A 1 82 ? 1.988 -5.296 -6.902 1.00 81.75 82 VAL A N 1
ATOM 648 C CA . VAL A 1 82 ? 3.395 -5.080 -7.230 1.00 81.75 82 VAL A CA 1
ATOM 649 C C . VAL A 1 82 ? 3.952 -6.317 -7.925 1.00 81.75 82 VAL A C 1
ATOM 651 O O . VAL A 1 82 ? 3.911 -7.427 -7.395 1.00 81.75 82 VAL A O 1
ATOM 654 N N . LYS A 1 83 ? 4.527 -6.116 -9.110 1.00 80.56 83 LYS A N 1
ATOM 655 C CA . LYS A 1 83 ? 5.221 -7.156 -9.867 1.00 80.56 83 LYS A CA 1
ATOM 656 C C . LYS A 1 83 ? 6.621 -7.362 -9.299 1.00 80.56 83 LYS A C 1
ATOM 658 O O . LYS A 1 83 ? 7.388 -6.413 -9.149 1.00 80.56 83 LYS A O 1
ATOM 663 N N . VAL A 1 84 ? 6.958 -8.615 -9.007 1.00 75.81 84 VAL A N 1
ATOM 664 C CA . VAL A 1 84 ? 8.294 -8.986 -8.530 1.00 75.81 84 VAL A CA 1
ATOM 665 C C . VAL A 1 84 ? 9.319 -8.787 -9.645 1.00 75.81 84 VAL A C 1
ATOM 667 O O . VAL A 1 84 ? 9.112 -9.234 -10.773 1.00 75.81 84 VAL A O 1
ATOM 670 N N . GLY A 1 85 ? 10.444 -8.164 -9.298 1.00 69.62 85 GLY A N 1
ATOM 671 C CA . GLY A 1 85 ? 11.562 -7.920 -10.201 1.00 69.62 85 GLY A CA 1
ATOM 672 C C . GLY A 1 85 ? 11.656 -6.463 -10.637 1.00 69.62 85 GLY A C 1
ATOM 673 O O . GLY A 1 85 ? 10.727 -5.675 -10.479 1.00 69.62 85 GLY A O 1
ATOM 674 N N . HIS A 1 86 ? 12.808 -6.111 -11.204 1.00 67.62 86 HIS A N 1
ATOM 675 C CA . HIS A 1 86 ? 13.057 -4.795 -11.779 1.00 67.62 86 HIS A CA 1
ATOM 676 C C . HIS A 1 86 ? 13.189 -4.900 -13.297 1.00 67.62 86 HIS A C 1
ATOM 678 O O . HIS A 1 86 ? 13.772 -5.882 -13.770 1.00 67.62 86 HIS A O 1
ATOM 684 N N . PRO A 1 87 ? 12.740 -3.898 -14.073 1.00 66.62 87 PRO A N 1
ATOM 685 C CA . PRO A 1 87 ? 13.142 -3.796 -15.470 1.00 66.62 87 PRO A CA 1
ATOM 686 C C . PRO A 1 87 ? 14.676 -3.773 -15.563 1.00 66.62 87 PRO A C 1
ATOM 688 O O . PRO A 1 87 ? 15.338 -2.874 -15.047 1.00 66.62 87 PRO A O 1
ATOM 691 N N . LEU A 1 88 ? 15.264 -4.801 -16.182 1.00 60.53 88 LEU A N 1
ATOM 692 C CA . LEU A 1 88 ? 16.719 -5.020 -16.225 1.00 60.53 88 LEU A CA 1
ATOM 693 C C . LEU A 1 88 ? 17.469 -3.904 -16.967 1.00 60.53 88 LEU A C 1
ATOM 695 O O . LEU A 1 88 ? 18.682 -3.766 -16.831 1.00 60.53 88 LEU A O 1
ATOM 699 N N . SER A 1 89 ? 16.764 -3.103 -17.765 1.00 60.44 89 SER A N 1
ATOM 700 C CA . SER A 1 89 ? 17.328 -1.996 -18.532 1.00 60.44 89 SER A CA 1
ATOM 701 C C . SER A 1 89 ? 16.453 -0.753 -18.406 1.00 60.44 89 SER A C 1
ATOM 703 O O . SER A 1 89 ? 15.234 -0.830 -18.554 1.00 60.44 89 SER A O 1
ATOM 705 N N . TYR A 1 90 ? 17.091 0.406 -18.221 1.00 57.25 90 TYR A N 1
ATOM 706 C CA . TYR A 1 90 ? 16.445 1.713 -18.030 1.00 57.25 90 TYR A CA 1
ATOM 707 C C . TYR A 1 90 ? 15.536 2.183 -19.191 1.00 57.25 90 TYR A C 1
ATOM 709 O O . TYR A 1 90 ? 14.881 3.208 -19.056 1.00 57.25 90 TYR A O 1
ATOM 717 N N . GLY A 1 91 ? 15.480 1.454 -20.314 1.00 62.53 91 GLY A N 1
ATOM 718 C CA . GLY A 1 91 ? 14.627 1.758 -21.473 1.00 62.53 91 GLY A CA 1
ATOM 719 C C . GLY A 1 91 ? 13.509 0.746 -21.755 1.00 62.53 91 GLY A C 1
ATOM 720 O O . GLY A 1 91 ? 12.780 0.921 -22.724 1.00 62.53 91 GLY A O 1
ATOM 721 N N . GLN A 1 92 ? 13.366 -0.320 -20.958 1.00 70.25 92 GLN A N 1
ATOM 722 C CA . GLN A 1 92 ? 12.335 -1.352 -21.183 1.00 70.25 92 GLN A CA 1
ATOM 723 C C . GLN A 1 92 ? 10.985 -1.021 -20.544 1.00 70.25 92 GLN A C 1
ATOM 725 O O . GLN A 1 92 ? 9.989 -1.701 -20.781 1.00 70.25 92 GLN A O 1
ATOM 730 N N . THR A 1 93 ? 10.940 -0.023 -19.674 1.00 74.19 93 THR A N 1
ATOM 731 C CA . THR A 1 93 ? 9.735 0.352 -18.942 1.00 74.19 93 THR A CA 1
ATOM 732 C C . THR A 1 93 ? 9.760 1.856 -18.736 1.00 74.19 93 THR A C 1
ATOM 734 O O . THR A 1 93 ? 10.819 2.426 -18.481 1.00 74.19 93 THR A O 1
ATOM 737 N N . ASP A 1 94 ? 8.603 2.500 -18.868 1.00 81.00 94 ASP A N 1
ATOM 738 C CA . ASP A 1 94 ? 8.460 3.920 -18.562 1.00 81.00 94 ASP A CA 1
ATOM 739 C C . ASP A 1 94 ? 8.836 4.159 -17.083 1.00 81.00 94 ASP A C 1
ATOM 741 O O . ASP A 1 94 ? 8.272 3.499 -16.203 1.00 81.00 94 ASP A O 1
ATOM 745 N N . PRO A 1 95 ? 9.751 5.092 -16.762 1.00 77.88 95 PRO A N 1
ATOM 746 C CA . PRO A 1 95 ? 10.043 5.484 -15.384 1.00 77.88 95 PRO A CA 1
ATOM 747 C C . PRO A 1 95 ? 8.801 5.855 -14.550 1.00 77.88 95 PRO A C 1
ATOM 749 O O . PRO A 1 95 ? 8.816 5.723 -13.322 1.00 77.88 95 PRO A O 1
ATOM 752 N N . ARG A 1 96 ? 7.703 6.285 -15.190 1.00 78.56 96 ARG A N 1
ATOM 753 C CA . ARG A 1 96 ? 6.403 6.541 -14.542 1.00 78.56 96 ARG A CA 1
ATOM 754 C C . ARG A 1 96 ? 5.713 5.281 -14.045 1.00 78.56 96 ARG A C 1
ATOM 756 O O . ARG A 1 96 ? 4.873 5.384 -13.163 1.00 78.56 96 ARG A O 1
ATOM 763 N N . GLU A 1 97 ? 6.082 4.115 -14.557 1.00 82.25 97 GLU A N 1
ATOM 764 C CA . GLU A 1 97 ? 5.505 2.813 -14.214 1.00 82.25 97 GLU A CA 1
ATOM 765 C C . GLU A 1 97 ? 6.378 2.029 -13.225 1.00 82.25 97 GLU A C 1
ATOM 767 O O . GLU A 1 97 ? 5.960 0.994 -12.713 1.00 82.25 97 GLU A O 1
ATOM 772 N N . TYR A 1 98 ? 7.574 2.528 -12.891 1.00 81.44 98 TYR A N 1
ATOM 773 C CA . TYR A 1 98 ? 8.522 1.861 -11.986 1.00 81.44 98 TYR A CA 1
ATOM 774 C C . TYR A 1 98 ? 7.938 1.586 -10.603 1.00 81.44 98 TYR A C 1
ATOM 776 O O . TYR A 1 98 ? 8.307 0.617 -9.943 1.00 81.44 98 TYR A O 1
ATOM 784 N N . TRP A 1 99 ? 6.973 2.392 -10.167 1.00 82.62 99 TRP A N 1
ATOM 785 C CA . TRP A 1 99 ? 6.267 2.132 -8.923 1.00 82.62 99 TRP A CA 1
ATOM 786 C C . TRP A 1 99 ? 5.456 0.831 -8.955 1.00 82.62 99 TRP A C 1
ATOM 788 O O . TRP A 1 99 ? 5.095 0.350 -7.898 1.00 82.62 99 TRP A O 1
ATOM 798 N N . ARG A 1 100 ? 5.182 0.195 -10.092 1.00 85.94 100 ARG A N 1
ATOM 799 C CA . ARG A 1 100 ? 4.471 -1.096 -10.119 1.00 85.94 100 ARG A CA 1
ATOM 800 C C . ARG A 1 100 ? 5.376 -2.299 -9.859 1.00 85.94 100 ARG A C 1
ATOM 802 O O . ARG A 1 100 ? 4.894 -3.426 -9.854 1.00 85.94 100 ARG A O 1
ATOM 809 N N . PHE A 1 101 ? 6.668 -2.068 -9.645 1.00 80.50 101 PHE A N 1
ATOM 810 C CA . PHE A 1 101 ? 7.685 -3.108 -9.520 1.00 80.50 101 PHE A CA 1
ATOM 811 C C . PHE A 1 101 ? 8.277 -3.172 -8.100 1.00 80.50 101 PHE A C 1
ATOM 813 O O . PHE A 1 101 ? 8.051 -2.278 -7.268 1.00 80.50 101 PHE A O 1
ATOM 820 N N . ASP A 1 102 ? 9.043 -4.228 -7.818 1.00 73.00 102 ASP A N 1
ATOM 821 C CA . ASP A 1 102 ? 9.857 -4.393 -6.604 1.00 73.00 102 ASP A CA 1
ATOM 822 C C . ASP A 1 102 ? 11.297 -4.793 -6.978 1.00 73.00 102 ASP A C 1
ATOM 824 O O . ASP A 1 102 ? 11.505 -5.815 -7.632 1.00 73.00 102 ASP A O 1
ATOM 828 N N . LEU A 1 103 ? 12.305 -4.004 -6.575 1.00 59.75 103 LEU A N 1
ATOM 829 C CA . LEU A 1 103 ? 13.710 -4.147 -7.011 1.00 59.75 103 LEU A CA 1
ATOM 830 C C . LEU A 1 103 ? 14.392 -5.419 -6.539 1.00 59.75 103 LEU A C 1
ATOM 832 O O . LEU A 1 103 ? 15.444 -5.779 -7.064 1.00 59.75 103 LEU A O 1
ATOM 836 N N . GLY A 1 104 ? 13.870 -6.076 -5.516 1.00 54.38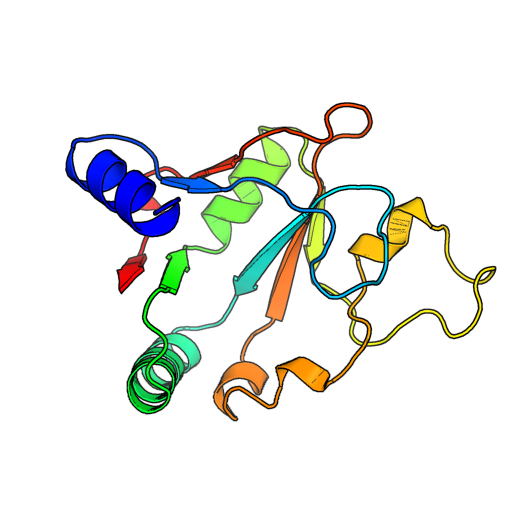 104 GLY A N 1
ATOM 837 C CA . GLY A 1 104 ? 14.570 -7.210 -4.971 1.00 54.38 104 GLY A CA 1
ATOM 838 C C . GLY A 1 104 ? 13.671 -8.114 -4.176 1.00 54.38 104 GLY A C 1
ATOM 839 O O . GLY A 1 104 ? 12.923 -7.670 -3.312 1.00 54.38 104 GLY A O 1
ATOM 840 N N . ASN A 1 105 ? 13.948 -9.405 -4.312 1.00 47.28 105 ASN A N 1
ATOM 841 C CA . ASN A 1 105 ? 13.647 -10.415 -3.301 1.00 47.28 105 ASN A CA 1
ATOM 842 C C . ASN A 1 105 ? 14.136 -10.049 -1.868 1.00 47.28 105 ASN A C 1
ATOM 844 O O . ASN A 1 105 ? 13.917 -10.800 -0.923 1.00 47.28 105 ASN A O 1
ATOM 848 N N . HIS A 1 106 ? 14.780 -8.894 -1.668 1.00 44.31 106 HIS A N 1
ATOM 849 C CA . HIS A 1 106 ? 15.408 -8.422 -0.438 1.00 44.31 106 HIS A CA 1
ATOM 850 C C . HIS A 1 106 ? 14.447 -8.047 0.709 1.00 44.31 106 HIS A C 1
ATOM 852 O O . HIS A 1 106 ? 14.925 -7.753 1.803 1.00 44.31 106 HIS A O 1
ATOM 858 N N . ARG A 1 107 ? 13.117 -8.103 0.538 1.00 47.72 107 ARG A N 1
ATOM 859 C CA . ARG A 1 107 ? 12.151 -7.971 1.657 1.00 47.72 107 ARG A CA 1
ATOM 860 C C . ARG A 1 107 ? 11.533 -9.294 2.125 1.00 47.72 107 ARG A C 1
ATOM 862 O O . ARG A 1 107 ? 11.006 -9.342 3.235 1.00 47.72 107 ARG A O 1
ATOM 869 N N . PHE A 1 108 ? 11.702 -10.392 1.381 1.00 44.88 108 PHE A N 1
ATOM 870 C CA . PHE A 1 108 ? 11.279 -11.734 1.820 1.00 44.88 108 PHE A CA 1
ATOM 871 C C . PHE A 1 108 ? 12.145 -12.311 2.948 1.00 44.88 108 PHE A C 1
ATOM 873 O O . PHE A 1 108 ? 11.789 -13.324 3.545 1.00 44.88 108 PHE A O 1
ATOM 880 N N . ALA A 1 109 ? 13.241 -11.639 3.323 1.00 41.38 109 ALA A N 1
ATOM 881 C CA . ALA A 1 109 ? 13.975 -11.966 4.543 1.00 41.38 109 ALA A CA 1
ATOM 882 C C . ALA A 1 109 ? 13.102 -11.816 5.804 1.00 41.38 109 ALA A C 1
ATOM 884 O O . ALA A 1 109 ? 13.455 -12.356 6.853 1.00 41.38 109 ALA A O 1
ATOM 885 N N . SER A 1 110 ? 11.969 -11.109 5.723 1.00 47.00 110 SER A N 1
ATOM 886 C CA . SER A 1 110 ? 10.959 -11.022 6.774 1.00 47.00 110 SER A CA 1
ATOM 887 C C . SER A 1 110 ? 9.892 -12.113 6.626 1.00 47.00 110 SER A C 1
ATOM 889 O O . SER A 1 110 ? 8.779 -11.844 6.212 1.00 47.00 110 SER A O 1
ATOM 891 N N . VAL A 1 111 ? 10.195 -13.315 7.124 1.00 52.75 111 VAL A N 1
ATOM 892 C CA . VAL A 1 111 ? 9.225 -14.376 7.473 1.00 52.75 111 VAL A CA 1
ATOM 893 C C . VAL A 1 111 ? 8.663 -15.160 6.278 1.00 52.75 111 VAL A C 1
ATOM 895 O O . VAL A 1 111 ? 8.069 -14.604 5.361 1.00 52.75 111 VAL A O 1
ATOM 898 N N . ALA A 1 112 ? 8.746 -16.495 6.351 1.00 57.69 112 ALA A N 1
ATOM 899 C CA . ALA A 1 112 ? 8.107 -17.419 5.409 1.00 57.69 112 ALA A CA 1
ATOM 900 C C . ALA A 1 112 ? 6.606 -17.136 5.199 1.00 57.69 112 ALA A C 1
ATOM 902 O O . ALA A 1 112 ? 6.072 -17.470 4.151 1.00 57.69 112 ALA A O 1
ATOM 903 N N . ALA A 1 113 ? 5.941 -16.481 6.155 1.00 56.56 113 ALA A N 1
ATOM 904 C CA . ALA A 1 113 ? 4.564 -16.019 6.050 1.00 56.56 113 ALA A CA 1
ATOM 905 C C . ALA A 1 113 ? 4.340 -15.038 4.885 1.00 56.56 113 ALA A C 1
ATOM 907 O O . ALA A 1 113 ? 3.318 -15.142 4.218 1.00 56.56 113 ALA A O 1
ATOM 908 N N . LEU A 1 114 ? 5.293 -14.148 4.562 1.00 59.66 114 LEU A N 1
ATOM 909 C CA . LEU A 1 114 ? 5.144 -13.187 3.453 1.00 59.66 114 LEU A CA 1
ATOM 910 C C . LEU A 1 114 ? 4.984 -13.854 2.081 1.00 59.66 114 LEU A C 1
ATOM 912 O O . LEU A 1 114 ? 4.516 -13.198 1.157 1.00 59.66 114 LEU A O 1
ATOM 916 N N . ARG A 1 115 ? 5.291 -15.152 1.939 1.00 61.03 115 ARG A N 1
ATOM 917 C CA . ARG A 1 115 ? 5.000 -15.907 0.706 1.00 61.03 115 ARG A CA 1
ATOM 918 C C . ARG A 1 115 ? 3.501 -16.053 0.420 1.00 61.03 115 ARG A C 1
ATOM 920 O O . ARG A 1 115 ? 3.136 -16.368 -0.703 1.00 61.03 115 ARG A O 1
ATOM 927 N N . TYR A 1 116 ? 2.657 -15.855 1.433 1.00 63.72 116 TYR A N 1
ATOM 928 C CA . TYR A 1 116 ? 1.197 -15.882 1.326 1.00 63.72 116 TYR A CA 1
ATOM 929 C C . TYR A 1 116 ? 0.590 -14.478 1.194 1.00 63.72 116 TYR A C 1
ATOM 931 O O . TYR A 1 116 ? -0.627 -14.326 1.242 1.00 63.72 116 TYR A O 1
ATOM 939 N N . ALA A 1 117 ? 1.426 -13.446 1.047 1.00 69.56 117 ALA A N 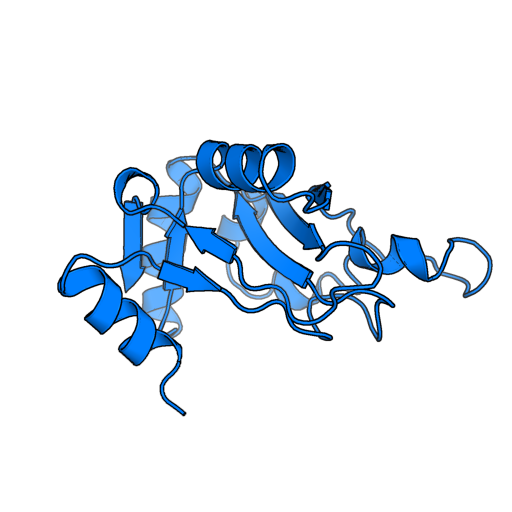1
ATOM 940 C CA . ALA A 1 117 ? 0.987 -12.070 0.886 1.00 69.56 117 ALA A CA 1
ATOM 941 C C . ALA A 1 117 ? 1.298 -11.551 -0.521 1.00 69.56 117 ALA A C 1
ATOM 943 O O . ALA A 1 117 ? 2.361 -11.804 -1.083 1.00 69.56 117 ALA A O 1
ATOM 944 N N . THR A 1 118 ? 0.377 -10.759 -1.059 1.00 74.44 118 THR A N 1
ATOM 945 C CA . THR A 1 118 ? 0.592 -9.911 -2.232 1.00 74.44 118 THR A CA 1
ATOM 946 C C . THR A 1 118 ? 0.904 -8.501 -1.755 1.00 74.44 118 THR A C 1
ATOM 948 O O . THR A 1 118 ? 0.189 -7.950 -0.917 1.00 74.44 118 THR A O 1
ATOM 951 N N . VAL A 1 119 ? 1.968 -7.890 -2.271 1.00 78.38 119 VAL A N 1
ATOM 952 C CA . VAL A 1 119 ? 2.210 -6.463 -2.032 1.00 78.38 119 VAL A CA 1
ATOM 953 C C . VAL A 1 119 ? 1.337 -5.680 -2.997 1.00 78.38 119 VAL A C 1
ATOM 955 O O . VAL A 1 119 ? 1.448 -5.861 -4.205 1.00 78.38 119 VAL A O 1
ATOM 958 N N . VAL A 1 120 ? 0.503 -4.788 -2.479 1.00 84.38 120 VAL A N 1
ATOM 959 C CA . VAL A 1 120 ? -0.229 -3.809 -3.285 1.00 84.38 120 VAL A CA 1
ATOM 960 C C . VAL A 1 120 ? 0.309 -2.417 -3.001 1.00 84.38 120 VAL A C 1
ATOM 962 O O . VAL A 1 120 ? 0.831 -2.144 -1.915 1.00 84.38 120 VAL A O 1
ATOM 965 N N . ARG A 1 121 ? 0.220 -1.526 -3.983 1.00 87.44 121 ARG A N 1
ATOM 966 C CA . ARG A 1 121 ? 0.764 -0.176 -3.885 1.00 87.44 121 ARG A CA 1
ATOM 967 C C . ARG A 1 121 ? -0.233 0.846 -4.3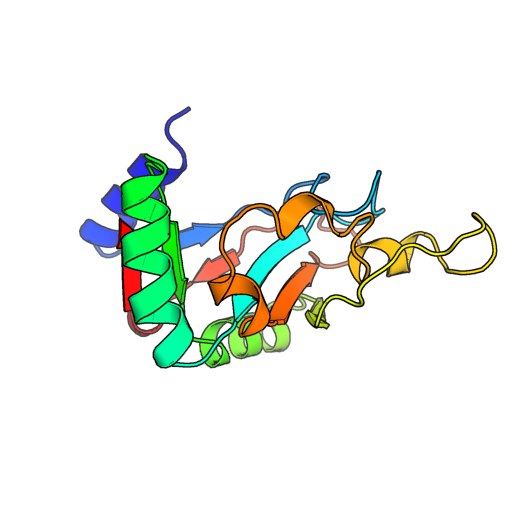99 1.00 87.44 121 ARG A C 1
ATOM 969 O O . ARG A 1 121 ? -0.788 0.668 -5.479 1.00 87.44 121 ARG A O 1
ATOM 976 N N . LEU A 1 122 ? -0.413 1.917 -3.630 1.00 88.88 122 LEU A N 1
ATOM 977 C CA . LEU A 1 122 ? -1.108 3.124 -4.070 1.00 88.88 122 LEU A CA 1
ATOM 978 C C . LEU A 1 122 ? -0.073 4.159 -4.503 1.00 88.88 122 LEU A C 1
ATOM 980 O O . LEU A 1 122 ? 0.827 4.489 -3.728 1.00 88.88 122 LEU A O 1
ATOM 984 N N . ALA A 1 123 ? -0.201 4.672 -5.722 1.00 89.50 123 ALA A N 1
ATOM 985 C CA . ALA A 1 123 ? 0.552 5.823 -6.204 1.00 89.50 123 ALA A CA 1
ATOM 986 C C . ALA A 1 123 ? -0.321 7.076 -6.172 1.00 89.50 123 ALA A C 1
ATOM 988 O O . ALA A 1 123 ? -1.459 7.054 -6.647 1.00 89.50 123 ALA A O 1
ATOM 989 N N . THR A 1 124 ? 0.231 8.169 -5.641 1.00 89.19 124 THR A N 1
ATOM 990 C CA . THR A 1 124 ? -0.444 9.477 -5.624 1.00 89.19 124 THR A CA 1
ATOM 991 C C . THR A 1 124 ? -0.787 9.925 -7.044 1.00 89.19 124 THR A C 1
ATOM 993 O O . THR A 1 124 ? -0.030 9.566 -7.949 1.00 89.19 124 THR A O 1
ATOM 996 N N . PRO 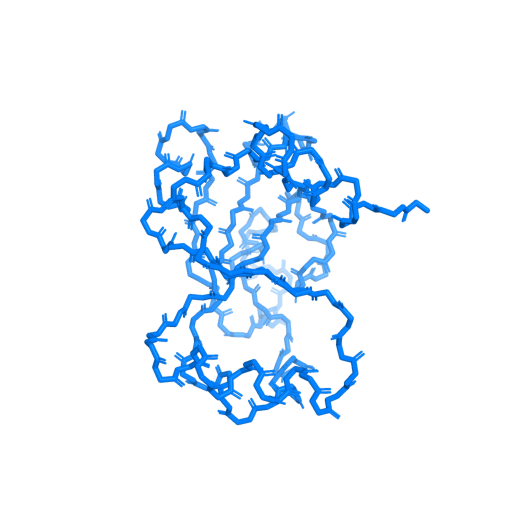A 1 125 ? -1.857 10.702 -7.287 1.00 86.88 125 PRO A N 1
ATOM 997 C CA . PRO A 1 125 ? -2.149 11.249 -8.614 1.00 86.88 125 PRO A CA 1
ATOM 998 C C . PRO A 1 125 ? -0.935 11.949 -9.246 1.00 86.88 125 PRO A C 1
ATOM 1000 O O . PRO A 1 125 ? -0.051 12.457 -8.547 1.00 86.88 125 PRO A O 1
ATOM 1003 N N . GLU A 1 126 ? -0.869 11.973 -10.579 1.00 81.56 126 GLU A N 1
ATOM 1004 C CA . GLU A 1 126 ? 0.149 12.780 -11.258 1.00 81.56 126 GLU A CA 1
ATOM 1005 C C . GLU A 1 126 ? -0.040 14.261 -10.888 1.00 81.56 126 GLU A C 1
ATOM 1007 O O . GLU A 1 126 ? -1.155 14.770 -10.883 1.00 81.56 126 GLU A O 1
ATOM 1012 N N . GLY A 1 127 ? 1.046 14.954 -10.539 1.00 81.62 127 GLY A N 1
ATOM 1013 C CA . GLY A 1 127 ? 1.000 16.362 -10.122 1.00 81.62 127 GLY A CA 1
ATOM 1014 C C . GLY A 1 127 ? 0.696 16.606 -8.638 1.00 81.62 127 GLY A C 1
ATOM 1015 O O . GLY A 1 127 ? 1.053 17.670 -8.138 1.00 81.62 127 GLY A O 1
ATOM 1016 N N . ASP A 1 128 ? 0.164 15.624 -7.902 1.00 85.44 128 ASP A N 1
ATOM 1017 C CA . ASP A 1 128 ? -0.051 15.713 -6.450 1.00 85.44 128 ASP A CA 1
ATOM 1018 C C . ASP A 1 128 ? 0.813 14.694 -5.697 1.00 85.44 128 ASP A C 1
ATOM 1020 O O . ASP A 1 128 ? 0.366 13.656 -5.219 1.00 85.44 128 ASP A O 1
ATOM 1024 N N . LEU A 1 129 ? 2.110 14.985 -5.607 1.00 82.00 129 LEU A N 1
ATOM 1025 C CA . LEU A 1 129 ? 3.099 14.064 -5.036 1.00 82.00 129 LEU A CA 1
ATOM 1026 C C . LEU A 1 129 ? 3.035 13.959 -3.502 1.00 82.00 129 LEU A C 1
ATOM 1028 O O . LEU A 1 129 ? 3.751 13.148 -2.919 1.00 82.00 129 LEU A O 1
ATOM 1032 N N . ARG A 1 130 ? 2.247 14.803 -2.828 1.00 83.50 130 ARG A N 1
ATOM 1033 C CA . ARG A 1 130 ? 2.194 14.872 -1.356 1.00 83.50 130 ARG A CA 1
ATOM 1034 C C . ARG A 1 130 ? 0.844 14.456 -0.785 1.00 83.50 130 ARG A C 1
ATOM 1036 O O . ARG A 1 130 ? 0.650 14.596 0.421 1.00 83.50 130 ARG A O 1
ATOM 1043 N N . ARG A 1 131 ? -0.058 13.932 -1.620 1.00 85.69 131 ARG A N 1
ATOM 1044 C CA . ARG A 1 131 ? -1.380 13.491 -1.184 1.00 85.69 131 ARG A CA 1
ATOM 1045 C C . ARG A 1 131 ? -1.279 12.452 -0.072 1.00 85.69 131 ARG A C 1
ATOM 1047 O O . ARG A 1 131 ? -0.536 11.470 -0.171 1.00 85.69 131 ARG A O 1
ATOM 1054 N N . GLU A 1 132 ? -2.055 12.674 0.979 1.00 87.62 132 GLU A N 1
ATOM 1055 C CA . GLU A 1 132 ? -2.232 11.716 2.064 1.00 87.62 132 GLU A CA 1
ATOM 1056 C C . GLU A 1 132 ? -3.447 10.833 1.794 1.00 87.62 132 GLU A C 1
ATOM 1058 O O . GLU A 1 132 ? -4.442 11.273 1.219 1.00 87.62 132 GLU A O 1
ATOM 1063 N N . VAL A 1 133 ? -3.370 9.584 2.240 1.00 87.06 133 VAL A N 1
ATOM 1064 C CA . VAL A 1 133 ? -4.496 8.653 2.256 1.00 87.06 133 VAL A CA 1
ATOM 1065 C C . VAL A 1 133 ? -5.046 8.590 3.667 1.00 87.06 133 VAL A C 1
ATOM 1067 O O . VAL A 1 133 ? -4.301 8.302 4.600 1.00 87.06 133 VAL A O 1
ATOM 1070 N N . SER A 1 134 ? -6.351 8.794 3.820 1.00 88.00 134 SER A N 1
ATOM 1071 C CA . SER A 1 134 ? -7.061 8.537 5.073 1.00 88.00 134 SER A CA 1
ATOM 1072 C C . SER A 1 134 ? -7.800 7.207 4.986 1.00 88.00 134 SER A C 1
ATOM 1074 O O . SER A 1 134 ? -8.693 7.040 4.162 1.00 88.00 134 SER A O 1
ATOM 1076 N N . ILE A 1 135 ? -7.461 6.266 5.864 1.00 85.75 135 ILE A N 1
ATOM 1077 C CA . ILE A 1 135 ? -8.167 4.991 5.983 1.00 85.75 135 ILE A CA 1
ATOM 1078 C C . ILE A 1 135 ? -9.251 5.123 7.061 1.00 85.75 135 ILE A C 1
ATOM 1080 O O . ILE A 1 135 ? -8.944 5.519 8.196 1.00 85.75 135 ILE A O 1
ATOM 1084 N N . PRO A 1 136 ? -10.521 4.813 6.733 1.00 80.75 136 PRO A N 1
ATOM 1085 C CA . PRO A 1 136 ? -11.618 4.909 7.683 1.00 80.75 136 PRO A CA 1
ATOM 1086 C C . PRO A 1 136 ? -11.507 3.827 8.761 1.00 80.75 136 PRO A C 1
ATOM 1088 O O . PRO A 1 136 ? -10.857 2.795 8.587 1.00 80.75 136 PRO A O 1
ATOM 1091 N N . ARG A 1 137 ? -12.137 4.064 9.915 1.00 81.12 137 ARG A N 1
ATOM 1092 C CA . ARG A 1 137 ? -11.915 3.223 11.099 1.00 81.12 137 ARG A CA 1
ATOM 1093 C C . ARG A 1 137 ? -12.402 1.793 10.951 1.00 81.12 137 ARG A C 1
ATOM 1095 O O . ARG A 1 137 ? -11.751 0.867 11.419 1.00 81.12 137 ARG A O 1
ATOM 1102 N N . ASP A 1 138 ? -13.525 1.619 10.271 1.00 82.25 138 ASP A N 1
ATOM 1103 C CA . ASP A 1 138 ? -14.122 0.317 9.991 1.00 82.25 138 ASP A CA 1
ATOM 1104 C C . ASP A 1 138 ? -13.204 -0.591 9.159 1.00 82.25 138 ASP A C 1
ATOM 1106 O O . ASP A 1 138 ? -13.390 -1.806 9.163 1.00 82.25 138 ASP A O 1
ATOM 1110 N N . ALA A 1 139 ? -12.218 -0.026 8.458 1.00 84.75 139 ALA A N 1
ATOM 1111 C CA . ALA A 1 139 ? -11.279 -0.757 7.621 1.00 84.75 139 ALA A CA 1
ATOM 1112 C C . ALA A 1 139 ? -10.054 -1.313 8.362 1.00 84.75 139 ALA A C 1
ATOM 1114 O O . ALA A 1 139 ? -9.400 -2.217 7.829 1.00 84.75 139 ALA A O 1
ATOM 1115 N N . ILE A 1 140 ? -9.729 -0.791 9.550 1.00 83.06 140 ILE A N 1
ATOM 1116 C CA . ILE A 1 140 ? -8.560 -1.217 10.327 1.00 83.06 140 ILE A CA 1
ATOM 1117 C C . ILE A 1 140 ? -8.949 -2.418 11.187 1.00 83.06 140 ILE A C 1
ATOM 1119 O O . ILE A 1 140 ? -9.806 -2.328 12.062 1.00 83.06 140 ILE A O 1
ATOM 1123 N N . VAL A 1 141 ? -8.303 -3.552 10.933 1.00 80.00 141 VAL A N 1
ATOM 1124 C CA . VAL A 1 141 ? -8.561 -4.820 11.627 1.00 80.00 141 VAL A CA 1
ATOM 1125 C C . VAL A 1 141 ? -7.755 -4.902 12.921 1.00 80.00 141 VAL A C 1
ATOM 1127 O O . VAL A 1 141 ? -8.288 -5.295 13.953 1.00 80.00 141 VAL A O 1
ATOM 1130 N N . ALA A 1 142 ? -6.477 -4.522 12.868 1.00 74.62 142 ALA A N 1
ATOM 1131 C CA . ALA A 1 142 ? -5.567 -4.545 14.009 1.00 74.62 142 ALA A CA 1
ATOM 1132 C C . ALA A 1 142 ? -4.415 -3.551 13.811 1.00 74.62 142 ALA A C 1
ATOM 1134 O O . ALA A 1 142 ? -4.098 -3.169 12.685 1.00 74.62 142 ALA A O 1
ATOM 1135 N N . TRP A 1 143 ? -3.769 -3.158 14.903 1.00 77.94 143 TRP A N 1
ATOM 1136 C CA . TRP A 1 143 ? -2.503 -2.427 14.908 1.00 77.94 143 TRP A CA 1
ATOM 1137 C C . TRP A 1 143 ? -1.708 -2.827 16.152 1.00 77.94 143 TRP A C 1
ATOM 1139 O O . TRP A 1 143 ? -2.299 -3.189 17.172 1.00 77.94 143 TRP A O 1
ATOM 1149 N N . TRP A 1 144 ? -0.384 -2.760 16.074 1.00 70.12 144 TRP A N 1
ATOM 1150 C CA . TRP A 1 144 ? 0.525 -3.021 17.190 1.00 70.12 144 TRP A CA 1
ATOM 1151 C C . TRP A 1 144 ? 1.680 -2.035 17.167 1.00 70.12 144 TRP A C 1
ATOM 1153 O O . TRP A 1 144 ? 2.045 -1.608 16.049 1.00 70.12 144 TRP A O 1
#

Foldseek 3Di:
DCLQVVQVVCLVVPFFRKDWFAQPPQFHGQVFGKDKDKDFDPVLVVQQVVLCVVVPVPKDWDFHPVQVVVCCVPVVWDKEFADEDADPDPPPDDSNCRQSYGHDPVVVVRDPSSVRITMMMTTHDVPCRTDMDTGDSVGTPDMD

Sequence (144 aa):
MKYFEDNRDKYRNGGSWSFTATPGHGVHRPLRPTINFFVADTIFAASHEEAAKARGLKHGILIRRSAIERVADGDEFQLADVKVGHPLSYGQTDPREYWRFDLGNHRFASVAALRYATVVRLATPEGDLRREVSIPRDAIVAWW